Protein AF-A0A382BEN0-F1 (afdb_monomer_lite)

Sequence (78 aa):
MEALTGELDTTPCENLVCVSLRFKVQIPKSWSKKKRLERENTFCDNSSDIDNYIKAILDALNGVYFKDDKQVVEVFAS

InterPro domains:
  IPR008822 Holliday junction resolvase RusA-like [PF05866] (10-77)
  IPR036614 Holliday junction resolvase RusA-like superfamily [G3DSA:3.30.1330.70] (1-78)
  IPR036614 Holliday junction resolvase RusA-like superfamily [SSF103084] (14-76)

Secondary structure (DSSP, 8-state):
---TTTT---PPB-S-EEEEE---PPPPTTS-HHHHHHTTTSPP--S--HHHHHHHHHHHHBTTTBS-GGGEEEEEE-

Radius of gyration: 16.48 Å; chains: 1; bounding box: 34×22×42 Å

pLDDT: mean 84.75, std 10.95, range [46.34, 96.75]

Foldseek 3Di:
DPPPCPPPPDDADAAADEEEEEDDDDDDPPDDPVVNVVCVPHDDPPPDDQVVVVVVVLVVCDVPHHVHSVSHPYYHYD

Structure (mmCIF, N/CA/C/O backbone):
data_AF-A0A382BEN0-F1
#
_entry.id   AF-A0A382BEN0-F1
#
loop_
_atom_site.group_PDB
_atom_site.id
_atom_site.type_symbol
_atom_site.label_atom_id
_atom_site.label_alt_id
_atom_site.label_comp_id
_atom_site.label_asym_id
_atom_site.label_entity_id
_atom_site.label_seq_id
_atom_site.pdbx_PDB_ins_code
_atom_site.Cartn_x
_atom_site.Cartn_y
_atom_site.Cartn_z
_atom_site.occupancy
_atom_site.B_iso_or_equiv
_atom_site.auth_seq_id
_atom_site.auth_comp_id
_atom_site.auth_asym_id
_atom_site.auth_atom_id
_atom_site.pdbx_PDB_model_num
ATOM 1 N N . MET A 1 1 ? 17.387 -3.059 18.347 1.00 46.34 1 MET A N 1
ATOM 2 C CA . MET A 1 1 ? 16.617 -2.328 17.324 1.00 46.34 1 MET A CA 1
ATOM 3 C C . MET A 1 1 ? 15.591 -1.521 18.080 1.00 46.34 1 MET A C 1
ATOM 5 O O . MET A 1 1 ? 14.732 -2.131 18.701 1.00 46.34 1 MET A O 1
ATOM 9 N N . GLU A 1 2 ? 15.728 -0.197 18.118 1.00 48.25 2 GLU A N 1
ATOM 10 C CA . GLU A 1 2 ? 14.581 0.646 18.466 1.00 48.25 2 GLU A CA 1
ATOM 11 C C . GLU A 1 2 ? 13.477 0.362 17.448 1.00 48.25 2 GLU A C 1
ATOM 13 O O . GLU A 1 2 ? 13.753 0.218 16.252 1.00 48.25 2 GLU A O 1
ATOM 18 N N . ALA A 1 3 ? 12.249 0.174 17.924 1.00 60.94 3 ALA A N 1
ATOM 19 C CA . ALA A 1 3 ? 11.117 0.013 17.031 1.00 60.94 3 ALA A CA 1
ATOM 20 C C . ALA A 1 3 ? 10.973 1.310 16.222 1.00 60.94 3 ALA A C 1
ATOM 22 O O . ALA A 1 3 ? 10.924 2.389 16.805 1.00 60.94 3 ALA A O 1
ATOM 23 N N . LEU A 1 4 ? 10.879 1.206 14.891 1.00 63.81 4 LEU A N 1
ATOM 24 C CA . LEU A 1 4 ? 10.647 2.336 13.971 1.00 63.81 4 LEU A CA 1
ATOM 25 C C . LEU A 1 4 ? 9.386 3.156 14.313 1.00 63.81 4 LEU A C 1
ATOM 27 O O . LEU A 1 4 ? 9.181 4.237 13.776 1.00 63.81 4 LEU A O 1
ATOM 31 N N . THR A 1 5 ? 8.544 2.635 15.201 1.00 60.84 5 THR A N 1
ATOM 32 C CA . THR A 1 5 ? 7.323 3.256 15.707 1.00 60.84 5 THR A CA 1
ATOM 33 C C . THR A 1 5 ? 7.528 4.073 16.985 1.00 60.84 5 THR A C 1
ATOM 35 O O . THR A 1 5 ? 6.590 4.720 17.430 1.00 60.84 5 THR A O 1
ATOM 38 N N . GLY A 1 6 ? 8.722 4.066 17.588 1.00 61.50 6 GLY A N 1
ATOM 39 C CA . GLY A 1 6 ? 8.992 4.721 18.875 1.00 61.50 6 GLY A CA 1
ATOM 40 C C . GLY A 1 6 ? 8.887 6.250 18.856 1.00 61.50 6 GLY A C 1
ATOM 41 O O . GLY A 1 6 ? 8.676 6.852 19.903 1.00 61.50 6 GLY A O 1
ATOM 42 N N . GLU A 1 7 ? 8.993 6.868 17.678 1.00 69.69 7 GLU A N 1
ATOM 43 C CA . GLU A 1 7 ? 8.844 8.319 17.479 1.00 69.69 7 GLU A CA 1
ATOM 44 C C . GLU A 1 7 ? 7.449 8.718 16.962 1.00 69.69 7 GLU A C 1
ATOM 46 O O . GLU A 1 7 ? 7.156 9.904 16.809 1.00 69.69 7 GLU A O 1
ATOM 51 N N . LEU A 1 8 ? 6.581 7.744 16.663 1.00 68.06 8 LEU A N 1
ATOM 52 C CA . LEU A 1 8 ? 5.242 8.001 16.139 1.00 68.06 8 LEU A CA 1
ATOM 53 C C . LEU A 1 8 ? 4.279 8.296 17.295 1.00 68.06 8 LEU A C 1
ATOM 55 O O . LEU A 1 8 ? 3.828 7.387 17.988 1.00 68.06 8 LEU A O 1
ATOM 59 N N . ASP A 1 9 ? 3.924 9.569 17.476 1.00 70.38 9 ASP A N 1
ATOM 60 C CA . ASP A 1 9 ? 2.811 9.973 18.344 1.00 70.38 9 ASP A CA 1
ATOM 61 C C . ASP A 1 9 ? 1.478 9.731 17.617 1.00 70.38 9 ASP A C 1
ATOM 63 O O . ASP A 1 9 ? 0.885 10.628 17.014 1.00 70.38 9 ASP A O 1
ATOM 67 N N . THR A 1 10 ? 1.054 8.466 17.569 1.00 72.62 10 THR A N 1
ATOM 68 C CA . THR A 1 10 ? -0.173 8.053 16.879 1.00 72.62 10 THR A CA 1
ATOM 69 C C . THR A 1 10 ? -1.142 7.399 17.848 1.00 72.62 10 THR A C 1
ATOM 71 O O . THR A 1 10 ? -0.809 6.419 18.510 1.00 72.62 10 THR A O 1
ATOM 74 N N . THR A 1 11 ? -2.380 7.893 17.879 1.00 83.56 11 THR A N 1
ATOM 75 C CA . THR A 1 11 ? -3.498 7.182 18.510 1.00 83.56 11 THR A CA 1
ATOM 76 C C . THR A 1 11 ? -4.191 6.318 17.451 1.00 83.56 11 THR A C 1
ATOM 78 O O . THR A 1 11 ? -4.693 6.884 16.475 1.00 83.56 11 THR A O 1
ATOM 81 N N . PRO A 1 12 ? -4.246 4.980 17.608 1.00 88.12 12 PRO A N 1
ATOM 82 C CA . PRO A 1 12 ? -4.903 4.116 16.634 1.00 88.12 12 PRO A CA 1
ATOM 83 C C . PRO A 1 12 ? -6.398 4.429 16.496 1.00 88.12 12 PRO A C 1
ATOM 85 O O . PRO A 1 12 ? -7.113 4.596 17.486 1.00 88.12 12 PRO A O 1
ATOM 88 N N . CYS A 1 13 ? -6.881 4.464 15.257 1.00 88.06 13 CYS A N 1
ATOM 89 C CA . CYS A 1 13 ? -8.284 4.642 14.913 1.00 88.06 13 CYS A CA 1
ATOM 90 C C . CYS A 1 13 ? -9.136 3.478 15.445 1.00 88.06 13 CYS A C 1
ATOM 92 O O . CYS A 1 13 ? -8.742 2.314 15.351 1.00 88.06 13 CYS A O 1
ATOM 94 N N . GLU A 1 14 ? -10.333 3.784 15.955 1.00 92.12 14 GLU A N 1
ATOM 95 C CA . GLU A 1 14 ? -11.311 2.796 16.450 1.00 92.12 14 GLU A CA 1
ATOM 96 C C . GLU A 1 14 ? -12.444 2.501 15.456 1.00 92.12 14 GLU A C 1
ATOM 98 O O . GLU A 1 14 ? -13.178 1.528 15.617 1.00 92.12 14 GLU A O 1
ATOM 103 N N . ASN A 1 15 ? -12.589 3.328 14.420 1.00 94.25 15 ASN A N 1
ATOM 104 C CA . ASN A 1 15 ? -13.643 3.184 13.421 1.00 94.25 15 ASN A CA 1
ATOM 105 C C . ASN A 1 15 ? -13.260 2.170 12.338 1.00 94.25 15 ASN A C 1
ATOM 107 O O . ASN A 1 15 ? -12.095 1.799 12.187 1.00 94.25 15 ASN A O 1
ATOM 111 N N . LEU A 1 16 ? -14.253 1.750 11.554 1.00 96.31 16 LEU A N 1
ATOM 112 C CA . LEU A 1 16 ? -14.014 0.998 10.325 1.00 96.31 16 LEU A CA 1
ATOM 113 C C . LEU A 1 16 ? -13.299 1.889 9.304 1.00 96.31 16 LEU A C 1
ATOM 115 O O . LEU A 1 16 ? -13.584 3.085 9.206 1.00 96.31 16 LEU A O 1
ATOM 119 N N . VAL A 1 17 ? -12.380 1.299 8.545 1.00 94.88 17 VAL A N 1
ATOM 120 C CA . VAL A 1 17 ? -11.530 2.011 7.592 1.00 94.88 17 VAL A CA 1
ATOM 121 C C . VAL A 1 17 ? -11.588 1.374 6.208 1.00 94.88 17 VAL A C 1
ATOM 123 O O . VAL A 1 17 ? -11.698 0.157 6.050 1.00 94.88 17 VAL A O 1
ATOM 126 N N . CYS A 1 18 ? -11.483 2.233 5.200 1.00 95.19 18 CYS A N 1
ATOM 127 C CA . CYS A 1 18 ? -11.229 1.860 3.817 1.00 95.19 18 CYS A CA 1
ATOM 128 C C . CYS A 1 18 ? -9.776 2.217 3.490 1.00 95.19 18 CYS A C 1
ATOM 130 O O . CYS A 1 18 ? -9.305 3.299 3.854 1.00 95.19 18 CYS A O 1
ATOM 132 N N . VAL A 1 19 ? -9.057 1.308 2.832 1.00 94.69 19 VAL A N 1
ATOM 133 C CA . VAL A 1 19 ? -7.628 1.465 2.547 1.00 94.69 19 VAL A CA 1
ATOM 134 C C . VAL A 1 19 ? -7.410 1.541 1.039 1.00 94.69 19 VAL A C 1
ATOM 136 O O . VAL A 1 19 ? -7.787 0.641 0.297 1.00 94.69 19 VAL A O 1
ATOM 139 N N . SER A 1 20 ? -6.756 2.607 0.578 1.00 96.00 20 SER A N 1
ATOM 140 C CA . SER A 1 20 ? -6.339 2.758 -0.819 1.00 96.00 20 SER A CA 1
ATOM 141 C C . SER A 1 20 ? -4.818 2.693 -0.918 1.00 96.00 20 SER A C 1
ATOM 143 O O . SER A 1 20 ? -4.124 3.599 -0.456 1.00 96.00 20 SER A O 1
ATOM 145 N N . LEU A 1 21 ? -4.296 1.649 -1.559 1.00 94.25 21 LEU A N 1
ATOM 146 C CA . LEU A 1 21 ? -2.870 1.394 -1.737 1.00 94.25 21 LEU A CA 1
ATOM 147 C C . LEU A 1 21 ? -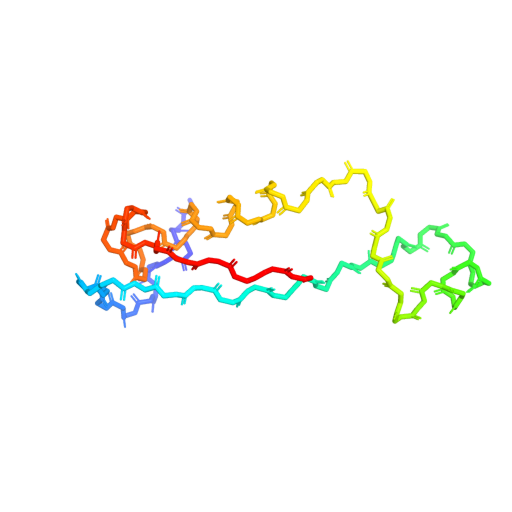2.466 1.585 -3.198 1.00 94.25 21 LEU A C 1
ATOM 149 O O . LEU A 1 21 ? -3.115 1.092 -4.118 1.00 94.25 21 LEU A O 1
ATOM 153 N N . ARG A 1 22 ? -1.355 2.293 -3.410 1.00 91.38 22 ARG A N 1
ATOM 154 C CA . ARG A 1 22 ? -0.725 2.416 -4.725 1.00 91.38 22 ARG A CA 1
ATOM 155 C C . ARG A 1 22 ? 0.732 2.002 -4.642 1.00 91.38 22 ARG A C 1
ATOM 157 O O . ARG A 1 22 ? 1.531 2.681 -3.995 1.00 91.38 22 ARG A O 1
ATOM 164 N N . PHE A 1 23 ? 1.086 0.934 -5.339 1.00 88.06 23 PHE A N 1
ATOM 165 C CA . PHE A 1 23 ? 2.425 0.370 -5.308 1.00 88.06 23 PHE A CA 1
ATOM 166 C C . PHE A 1 23 ? 3.256 0.894 -6.476 1.00 88.06 23 PHE A C 1
ATOM 168 O O . PHE A 1 23 ? 2.970 0.663 -7.647 1.00 88.06 23 PHE A O 1
ATOM 175 N N . LYS A 1 24 ? 4.334 1.614 -6.157 1.00 87.00 24 LYS A N 1
ATOM 176 C CA . LYS A 1 24 ? 5.338 2.036 -7.141 1.00 87.00 24 LYS A CA 1
ATOM 177 C C . LYS A 1 24 ? 6.571 1.157 -7.002 1.00 87.00 24 LYS A C 1
ATOM 179 O O . LYS A 1 24 ? 7.466 1.453 -6.214 1.00 87.00 24 LYS A O 1
ATOM 184 N N . VAL A 1 25 ? 6.608 0.068 -7.761 1.00 85.00 25 VAL A N 1
ATOM 185 C CA . VAL A 1 25 ? 7.741 -0.862 -7.747 1.00 85.00 25 VAL A CA 1
ATOM 186 C C . VAL A 1 25 ? 8.873 -0.318 -8.615 1.00 85.00 25 VAL A C 1
ATOM 188 O O . VAL A 1 25 ? 8.671 0.097 -9.757 1.00 85.00 25 VAL A O 1
ATOM 191 N N . GLN A 1 26 ? 10.091 -0.318 -8.075 1.00 83.19 26 GLN A N 1
ATOM 192 C CA . GLN A 1 26 ? 11.267 0.118 -8.817 1.00 83.19 26 GLN A CA 1
ATOM 193 C C . GLN A 1 26 ? 11.648 -0.911 -9.890 1.00 83.19 26 GLN A C 1
ATOM 195 O O . GLN A 1 26 ? 11.851 -2.087 -9.593 1.00 83.19 26 GLN A O 1
ATOM 200 N N . ILE A 1 27 ? 11.838 -0.448 -11.130 1.00 83.94 27 ILE A N 1
ATOM 201 C CA . ILE A 1 27 ? 12.357 -1.294 -12.210 1.00 83.94 27 ILE A CA 1
ATOM 202 C C . ILE A 1 27 ? 13.801 -1.710 -11.872 1.00 83.94 27 ILE A C 1
ATOM 204 O O . ILE A 1 27 ? 14.621 -0.837 -11.550 1.00 83.94 27 ILE A O 1
ATOM 208 N N . PRO A 1 28 ? 14.155 -3.005 -11.974 1.00 84.31 28 PRO A N 1
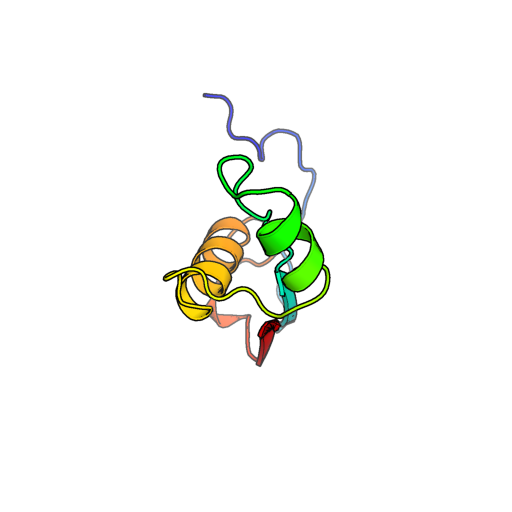ATOM 209 C CA . PRO A 1 28 ? 15.494 -3.478 -11.655 1.00 84.31 28 PRO A CA 1
ATOM 210 C C . PRO A 1 28 ? 16.585 -2.708 -12.408 1.00 84.31 28 PRO A C 1
ATOM 212 O O . PRO A 1 28 ? 16.583 -2.608 -13.637 1.00 84.31 28 PRO A O 1
ATOM 215 N N . LYS A 1 29 ? 17.575 -2.196 -11.666 1.00 83.44 29 LYS A N 1
ATOM 216 C CA . LYS A 1 29 ? 18.704 -1.443 -12.243 1.00 83.44 29 LYS A CA 1
ATOM 217 C C . LYS A 1 29 ? 19.586 -2.298 -13.159 1.00 83.44 29 LYS A C 1
ATOM 219 O O . LYS A 1 29 ? 20.269 -1.748 -14.017 1.00 83.44 29 LYS A O 1
ATOM 224 N N . SER A 1 30 ? 19.558 -3.621 -12.981 1.00 86.25 30 SER A N 1
ATOM 225 C CA . SER A 1 30 ? 20.276 -4.600 -13.804 1.00 86.25 30 SER A CA 1
ATOM 226 C C . SER A 1 30 ? 19.705 -4.747 -15.218 1.00 86.25 30 SER A C 1
ATOM 228 O O . SER A 1 30 ? 20.371 -5.303 -16.089 1.00 86.25 30 SER A O 1
ATOM 230 N N . TRP A 1 31 ? 18.488 -4.259 -15.480 1.00 85.94 31 TRP A N 1
ATOM 231 C CA . TRP A 1 31 ? 17.895 -4.320 -16.811 1.00 85.94 31 TRP A CA 1
ATOM 232 C C . TRP A 1 31 ? 18.521 -3.287 -17.749 1.00 85.94 31 TRP A C 1
ATOM 234 O O . TRP A 1 31 ? 18.848 -2.162 -17.364 1.00 85.94 31 TRP A O 1
ATOM 244 N N . SER A 1 32 ? 18.633 -3.656 -19.028 1.00 87.81 32 SER A N 1
ATOM 245 C CA . SER A 1 32 ? 19.083 -2.741 -20.081 1.00 87.81 32 SER A CA 1
ATOM 246 C C . SER A 1 32 ? 18.239 -1.459 -20.106 1.00 87.81 32 SER A C 1
ATOM 248 O O . SER A 1 32 ? 17.030 -1.509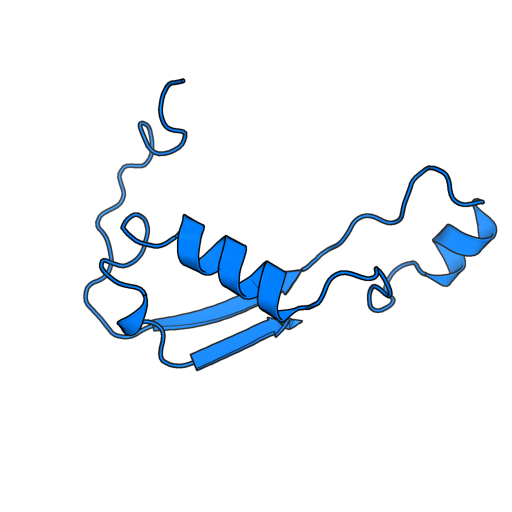 -19.863 1.00 87.81 32 SER A O 1
ATOM 250 N N . LYS A 1 33 ? 18.844 -0.327 -20.486 1.00 86.00 33 LYS A N 1
ATOM 251 C CA . LYS A 1 33 ? 18.149 0.971 -20.596 1.00 86.00 33 LYS A CA 1
ATOM 252 C C . LYS A 1 33 ? 16.883 0.896 -21.461 1.00 86.00 33 LYS A C 1
ATOM 254 O O . LYS A 1 33 ? 15.871 1.467 -21.079 1.00 86.00 33 LYS A O 1
ATOM 259 N N . LYS A 1 34 ? 16.931 0.147 -22.570 1.00 87.81 34 LYS A N 1
ATOM 260 C CA . LYS A 1 34 ? 15.791 -0.059 -23.478 1.00 87.81 34 LYS A CA 1
ATOM 261 C C . LYS A 1 34 ? 14.597 -0.700 -22.758 1.00 87.81 34 LYS A C 1
ATOM 263 O O . LYS A 1 34 ? 13.533 -0.101 -22.710 1.00 87.81 34 LYS A O 1
ATOM 268 N N . LYS A 1 35 ? 14.811 -1.851 -22.107 1.00 83.69 35 LYS A N 1
ATOM 269 C CA . LYS A 1 35 ? 13.766 -2.543 -21.328 1.00 83.69 35 LYS A CA 1
ATOM 270 C C . LYS A 1 35 ? 13.197 -1.689 -20.196 1.00 83.69 35 LYS A C 1
ATOM 272 O O . LYS A 1 35 ? 12.018 -1.788 -19.893 1.00 83.69 35 LYS A O 1
ATOM 277 N N . ARG A 1 36 ? 14.033 -0.870 -19.552 1.00 84.94 36 ARG A N 1
ATOM 278 C CA . ARG A 1 36 ? 13.577 0.041 -18.495 1.00 84.94 36 ARG A CA 1
ATOM 279 C C . ARG A 1 36 ? 12.636 1.115 -19.036 1.00 84.94 36 ARG A C 1
ATOM 281 O O . ARG A 1 36 ? 11.606 1.347 -18.424 1.00 84.94 36 ARG A O 1
ATOM 288 N N . LEU A 1 37 ? 12.979 1.724 -20.171 1.00 83.94 37 LEU A N 1
ATOM 289 C CA . LEU A 1 37 ? 12.170 2.768 -20.804 1.00 83.94 37 LEU A CA 1
ATOM 290 C C . LEU A 1 37 ? 10.827 2.218 -21.311 1.00 83.94 37 LEU A C 1
ATOM 292 O O . LEU A 1 37 ? 9.795 2.845 -21.125 1.00 83.94 37 LEU A O 1
ATOM 296 N N . GLU A 1 38 ? 10.830 1.015 -21.892 1.00 84.56 38 GLU A N 1
ATOM 297 C CA . GLU A 1 38 ? 9.613 0.329 -22.363 1.00 84.56 38 GLU A CA 1
ATOM 298 C C . GLU A 1 38 ? 8.635 -0.024 -21.231 1.00 84.56 38 GLU A C 1
ATOM 300 O O . GLU A 1 38 ? 7.451 -0.228 -21.484 1.00 84.56 38 GLU A O 1
ATOM 305 N N . ARG A 1 39 ? 9.127 -0.127 -19.992 1.00 81.94 39 ARG A N 1
ATOM 306 C CA . ARG A 1 39 ? 8.331 -0.496 -18.813 1.00 81.94 39 ARG A CA 1
ATOM 307 C C . ARG A 1 39 ? 8.061 0.670 -17.871 1.00 81.94 39 ARG A C 1
ATOM 309 O O . ARG A 1 39 ? 7.371 0.508 -16.863 1.00 81.94 39 ARG A O 1
ATOM 316 N N . GLU A 1 40 ? 8.577 1.847 -18.191 1.00 78.94 40 GLU A N 1
ATOM 317 C CA . GLU A 1 40 ? 8.328 3.059 -17.428 1.00 78.94 40 GLU A CA 1
ATOM 318 C C . GLU A 1 40 ? 6.838 3.427 -17.518 1.00 78.94 40 GLU A C 1
ATOM 320 O O . GLU A 1 40 ? 6.257 3.444 -18.599 1.00 78.94 40 GLU A O 1
ATOM 325 N N . ASN A 1 41 ? 6.203 3.678 -16.369 1.00 77.81 41 ASN A N 1
ATOM 326 C CA . ASN A 1 41 ? 4.755 3.915 -16.239 1.00 77.81 41 ASN A CA 1
ATOM 327 C C . ASN A 1 41 ? 3.839 2.750 -16.668 1.00 77.81 41 ASN A C 1
ATOM 329 O O . ASN A 1 41 ? 2.645 2.959 -16.874 1.00 77.81 41 ASN A O 1
ATOM 333 N N . THR A 1 42 ? 4.366 1.528 -16.772 1.00 79.44 42 THR A N 1
ATOM 334 C CA . THR A 1 42 ? 3.551 0.317 -16.978 1.00 79.44 42 THR A CA 1
ATOM 335 C C . THR A 1 42 ? 3.316 -0.420 -15.659 1.00 79.44 42 THR A C 1
ATOM 337 O O . THR A 1 42 ? 4.040 -0.196 -14.686 1.00 79.44 42 THR A O 1
ATOM 340 N N . PHE A 1 43 ? 2.305 -1.295 -15.616 1.00 77.19 43 PHE A N 1
ATOM 341 C CA . PHE A 1 43 ? 2.109 -2.185 -14.472 1.00 77.19 43 PHE A CA 1
ATOM 342 C C . PHE A 1 43 ? 3.333 -3.078 -14.277 1.00 77.19 43 PHE A C 1
ATOM 344 O O . PHE A 1 43 ? 3.942 -3.545 -15.245 1.00 77.19 43 PHE A O 1
ATOM 351 N N . CYS A 1 44 ? 3.698 -3.295 -13.015 1.00 72.88 44 CYS A N 1
ATOM 352 C CA . CYS A 1 44 ? 4.812 -4.170 -12.696 1.00 72.88 44 CYS A CA 1
ATOM 353 C C . CYS A 1 44 ? 4.433 -5.615 -13.034 1.00 72.88 44 CYS A C 1
ATOM 355 O O . CYS A 1 44 ? 3.355 -6.074 -12.675 1.00 72.88 44 CYS A O 1
ATOM 357 N N . ASP A 1 45 ? 5.326 -6.319 -13.722 1.00 72.50 45 ASP A N 1
ATOM 358 C CA . ASP A 1 45 ? 5.230 -7.755 -13.986 1.00 72.50 45 ASP A CA 1
ATOM 359 C C . ASP A 1 45 ? 6.240 -8.538 -13.143 1.00 72.50 45 ASP A C 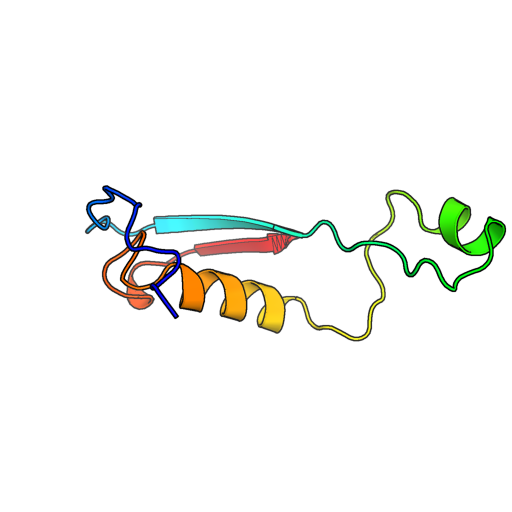1
ATOM 361 O O . ASP A 1 45 ? 6.707 -9.611 -13.535 1.00 72.50 45 ASP A O 1
ATOM 365 N N . ASN A 1 46 ? 6.619 -7.986 -11.988 1.00 70.69 46 ASN A N 1
ATOM 366 C CA . ASN A 1 46 ? 7.400 -8.750 -11.038 1.00 70.69 46 ASN A CA 1
ATOM 367 C C . ASN A 1 46 ? 6.575 -9.960 -10.580 1.00 70.69 46 ASN A C 1
ATOM 369 O O . ASN A 1 46 ? 5.355 -9.902 -10.482 1.00 70.69 46 ASN A O 1
ATOM 373 N N . SER A 1 47 ? 7.237 -11.077 -10.288 1.00 72.00 47 SER A N 1
ATOM 374 C CA . SER A 1 47 ? 6.578 -12.298 -9.800 1.00 72.00 47 SER A CA 1
ATOM 375 C C . SER A 1 47 ? 5.984 -12.153 -8.387 1.00 72.00 47 SER A C 1
ATOM 377 O O . SER A 1 47 ? 5.829 -13.152 -7.698 1.00 72.00 47 SER A O 1
ATOM 379 N N . SER A 1 48 ? 5.751 -10.925 -7.918 1.00 76.25 48 SER A N 1
ATOM 380 C CA . SER A 1 48 ? 5.185 -10.640 -6.607 1.00 76.25 48 SER A CA 1
ATOM 381 C C . SER A 1 48 ? 3.709 -10.337 -6.770 1.00 76.25 48 SER A C 1
ATOM 383 O O . SER A 1 48 ? 3.334 -9.370 -7.430 1.00 76.25 48 SER A O 1
ATOM 385 N N . ASP A 1 49 ? 2.887 -11.140 -6.118 1.00 85.81 49 ASP A N 1
ATOM 386 C CA . ASP A 1 49 ? 1.446 -10.956 -6.113 1.00 85.81 49 ASP A CA 1
ATOM 387 C C . ASP A 1 49 ? 1.045 -9.692 -5.329 1.00 85.81 49 ASP A C 1
ATOM 389 O O . ASP A 1 49 ? 1.685 -9.304 -4.344 1.00 85.81 49 ASP A O 1
ATOM 393 N N . ILE A 1 50 ? -0.017 -9.019 -5.785 1.00 89.38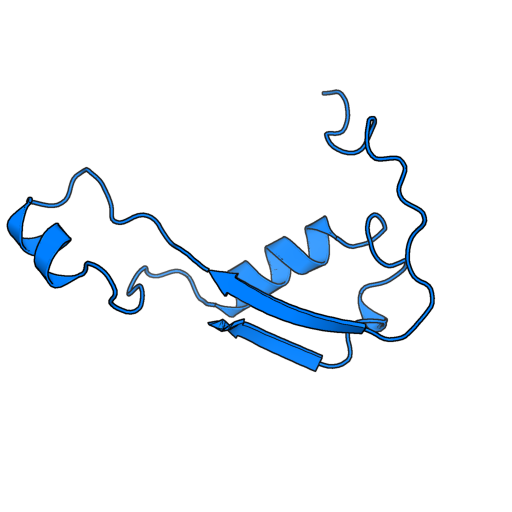 50 ILE A N 1
ATOM 394 C CA . ILE A 1 50 ? -0.517 -7.782 -5.164 1.00 89.38 50 ILE A CA 1
ATOM 395 C C . ILE A 1 50 ? -1.052 -8.015 -3.742 1.00 89.38 50 ILE A C 1
ATOM 397 O O . ILE A 1 50 ? -0.957 -7.127 -2.896 1.00 89.38 50 ILE A O 1
ATOM 401 N N . ASP A 1 51 ? -1.561 -9.212 -3.450 1.00 90.75 51 ASP A N 1
ATOM 402 C CA . ASP A 1 51 ? -2.063 -9.598 -2.128 1.00 90.75 51 ASP A CA 1
ATOM 403 C C . ASP A 1 51 ? -0.959 -9.606 -1.059 1.00 90.75 51 ASP A C 1
ATOM 405 O O . ASP A 1 51 ? -1.182 -9.134 0.056 1.00 90.75 51 ASP A O 1
ATOM 409 N N . ASN A 1 52 ? 0.256 -10.028 -1.413 1.00 91.88 52 ASN A N 1
ATOM 410 C CA . ASN A 1 52 ? 1.419 -10.012 -0.534 1.00 91.88 52 ASN A CA 1
ATOM 411 C C . ASN A 1 52 ? 1.800 -8.580 -0.154 1.00 91.88 52 ASN A C 1
ATOM 413 O O . ASN A 1 52 ? 2.126 -8.309 1.003 1.00 91.88 52 ASN A O 1
ATOM 417 N N . TYR A 1 53 ? 1.721 -7.647 -1.106 1.00 91.44 53 TYR A N 1
ATOM 418 C CA . TYR A 1 53 ? 1.962 -6.235 -0.828 1.00 91.44 53 TYR A CA 1
ATOM 419 C C . TYR A 1 53 ? 0.890 -5.634 0.076 1.00 91.44 53 TYR A C 1
ATOM 421 O O . TYR A 1 53 ? 1.225 -4.936 1.032 1.00 91.44 53 TYR A O 1
ATOM 429 N N . ILE A 1 54 ? -0.385 -5.917 -0.203 1.00 94.19 54 ILE A N 1
ATOM 430 C CA . ILE A 1 54 ? -1.499 -5.473 0.641 1.00 94.19 54 ILE A CA 1
ATOM 431 C C . ILE A 1 54 ? -1.286 -5.983 2.067 1.00 94.19 54 ILE A C 1
ATOM 433 O O . ILE A 1 54 ? -1.271 -5.186 3.002 1.00 94.19 54 ILE A O 1
ATOM 437 N N . LYS A 1 55 ? -1.039 -7.287 2.226 1.00 92.44 55 LYS A N 1
ATOM 438 C CA . LYS A 1 55 ? -0.831 -7.920 3.528 1.00 92.44 55 LYS A CA 1
ATOM 439 C C . LYS A 1 55 ? 0.330 -7.297 4.297 1.00 92.44 55 LYS A C 1
ATOM 441 O O . LYS A 1 55 ? 0.148 -6.910 5.443 1.00 92.44 55 LYS A O 1
ATOM 446 N N . ALA A 1 56 ? 1.483 -7.112 3.652 1.00 93.00 56 ALA A N 1
ATOM 447 C CA . ALA A 1 56 ? 2.648 -6.506 4.293 1.00 93.00 56 ALA A CA 1
ATOM 448 C C . ALA A 1 56 ? 2.363 -5.092 4.830 1.00 93.00 56 ALA A C 1
ATOM 450 O O . ALA A 1 56 ? 2.845 -4.735 5.904 1.00 93.00 56 ALA A O 1
ATOM 451 N N . ILE A 1 57 ? 1.577 -4.287 4.104 1.00 93.25 57 ILE A N 1
ATOM 452 C CA . ILE A 1 57 ? 1.194 -2.946 4.560 1.00 93.25 57 ILE A CA 1
ATOM 453 C C . ILE A 1 57 ? 0.167 -3.012 5.693 1.00 93.25 57 ILE A C 1
ATOM 455 O O . ILE A 1 57 ? 0.327 -2.300 6.681 1.00 93.25 57 ILE A O 1
ATOM 459 N N . LEU A 1 58 ? -0.866 -3.851 5.583 1.00 93.94 58 LEU A N 1
ATOM 460 C CA . LEU A 1 58 ? -1.882 -3.973 6.632 1.00 93.94 58 LEU A CA 1
ATOM 461 C C . LEU A 1 58 ? -1.281 -4.490 7.945 1.00 93.94 58 LEU A C 1
ATOM 463 O O . LEU A 1 58 ? -1.554 -3.916 8.998 1.00 93.94 58 LEU A O 1
ATOM 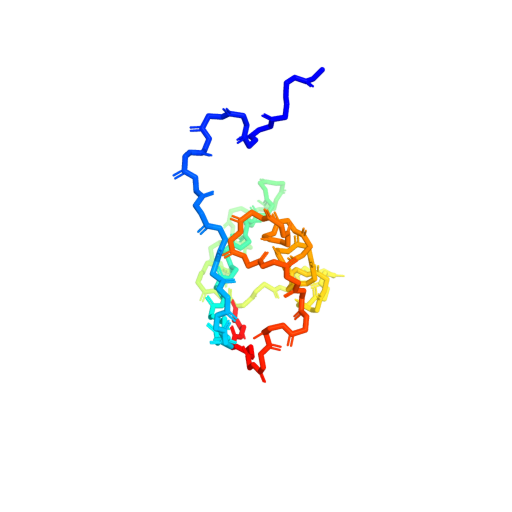467 N N . ASP A 1 59 ? -0.398 -5.487 7.872 1.00 92.62 59 ASP A N 1
ATOM 468 C CA . ASP A 1 59 ? 0.319 -6.027 9.029 1.00 92.62 59 ASP A CA 1
ATOM 469 C C . ASP A 1 59 ? 1.197 -4.953 9.691 1.00 92.62 59 ASP A C 1
ATOM 471 O O . ASP A 1 59 ? 1.247 -4.859 10.915 1.00 92.62 59 ASP A O 1
ATOM 475 N N . ALA A 1 60 ? 1.856 -4.101 8.896 1.00 91.12 60 ALA A N 1
ATOM 476 C CA . ALA A 1 60 ? 2.685 -3.010 9.410 1.00 91.12 60 ALA A CA 1
ATOM 477 C C . ALA A 1 60 ? 1.873 -1.872 10.057 1.00 91.12 60 ALA A C 1
ATOM 479 O O . ALA A 1 60 ? 2.392 -1.165 10.920 1.00 91.12 60 ALA A O 1
ATOM 480 N N . LEU A 1 61 ? 0.622 -1.669 9.631 1.00 90.62 61 LEU A N 1
ATOM 481 C CA . LEU A 1 61 ? -0.274 -0.640 10.170 1.00 90.62 61 LEU A CA 1
ATOM 482 C C . LEU A 1 61 ? -1.094 -1.124 11.371 1.00 90.62 61 LEU A C 1
ATOM 484 O O . LEU A 1 61 ? -1.636 -0.295 12.109 1.00 90.62 61 LEU A O 1
ATOM 488 N N . ASN A 1 62 ? -1.182 -2.436 11.587 1.00 91.50 62 ASN A N 1
ATOM 489 C CA . ASN A 1 62 ? -1.915 -3.015 12.701 1.00 91.50 62 ASN A CA 1
ATOM 490 C C . ASN A 1 62 ? -1.282 -2.631 14.047 1.00 91.50 62 ASN A C 1
ATOM 492 O O . ASN A 1 62 ? -0.080 -2.775 14.258 1.00 91.50 62 ASN A O 1
ATOM 496 N N . GLY A 1 63 ? -2.090 -2.099 14.960 1.00 87.56 63 GLY A N 1
ATOM 497 C CA . GLY A 1 63 ? -1.647 -1.540 16.237 1.00 87.56 63 GLY A CA 1
ATOM 498 C C . GLY A 1 63 ? -0.963 -0.170 16.137 1.00 87.56 63 GLY A C 1
ATOM 499 O O . GLY A 1 63 ? -0.739 0.456 17.171 1.00 87.56 63 GLY A O 1
ATOM 500 N N . VAL A 1 64 ? -0.664 0.318 14.925 1.00 88.75 64 VAL A N 1
ATOM 501 C CA . VAL A 1 64 ? -0.059 1.640 14.682 1.00 88.75 64 VAL A CA 1
ATOM 502 C C . VAL A 1 64 ? -1.126 2.647 14.256 1.00 88.75 64 VAL A C 1
ATOM 504 O O . VAL A 1 64 ? -1.285 3.691 14.882 1.00 88.75 64 VAL A O 1
ATOM 507 N N . TYR A 1 65 ? -1.890 2.331 13.208 1.00 88.31 65 TYR A N 1
ATOM 508 C CA . TYR A 1 65 ? -2.909 3.226 12.652 1.00 88.31 65 TYR A CA 1
ATOM 509 C C . TYR A 1 65 ? -4.337 2.804 13.006 1.00 88.31 65 TYR A C 1
ATOM 511 O O . TYR A 1 65 ? -5.192 3.656 13.225 1.00 88.31 65 TYR A O 1
ATOM 519 N N . PHE A 1 66 ? -4.604 1.504 13.093 1.00 91.19 66 PHE A N 1
ATOM 520 C CA . PHE A 1 66 ? -5.860 0.928 13.585 1.00 91.19 66 PHE A CA 1
ATOM 521 C C . PHE A 1 66 ? -5.544 -0.108 14.663 1.00 91.19 66 PHE A C 1
ATOM 523 O O . PHE A 1 66 ? -4.431 -0.625 14.715 1.00 91.19 66 PHE A O 1
ATOM 530 N N . LYS A 1 67 ? -6.494 -0.389 15.558 1.00 91.62 67 LYS A N 1
ATOM 531 C CA . LYS A 1 67 ? -6.278 -1.336 16.663 1.00 91.62 67 LYS A CA 1
ATOM 532 C C . LYS A 1 67 ? -6.193 -2.786 16.194 1.00 91.62 67 LYS A C 1
ATOM 534 O O . LYS A 1 67 ? -5.547 -3.587 16.860 1.00 91.62 67 LYS A O 1
ATOM 539 N N . ASP A 1 68 ? -6.907 -3.116 15.124 1.00 90.00 68 ASP A N 1
ATOM 540 C CA . ASP A 1 68 ? -7.109 -4.486 14.663 1.00 90.00 68 ASP A CA 1
ATOM 541 C C . ASP A 1 68 ? -7.351 -4.497 13.142 1.00 90.00 68 ASP A C 1
ATOM 543 O O . ASP A 1 68 ? -8.008 -3.597 12.608 1.00 90.00 68 ASP A O 1
ATOM 547 N N . ASP A 1 69 ? -6.836 -5.508 12.441 1.00 85.88 69 ASP A N 1
ATOM 548 C CA . ASP A 1 69 ? -6.965 -5.656 10.987 1.00 85.88 69 ASP A CA 1
ATOM 549 C C . ASP A 1 69 ? -8.423 -5.869 10.550 1.00 85.88 69 ASP A C 1
ATOM 551 O O . ASP A 1 69 ? -8.807 -5.443 9.459 1.00 85.88 69 ASP A O 1
ATOM 555 N N . LYS A 1 70 ? -9.285 -6.385 11.438 1.00 91.44 70 LYS A N 1
ATOM 556 C CA . LYS A 1 70 ? -10.737 -6.501 11.206 1.00 91.44 70 LYS A CA 1
ATOM 557 C C . LYS A 1 70 ? -11.444 -5.165 10.963 1.00 91.44 70 LYS A C 1
ATOM 559 O O . LYS A 1 70 ? -12.600 -5.155 10.543 1.00 91.44 70 LYS A O 1
ATOM 564 N N . GLN A 1 71 ? -10.803 -4.039 11.287 1.00 95.19 71 GLN A N 1
ATOM 565 C CA . GLN A 1 71 ? -11.352 -2.710 11.014 1.00 95.19 71 GLN A CA 1
ATOM 566 C C . GLN A 1 71 ? -11.282 -2.349 9.527 1.00 95.19 71 GLN A C 1
ATOM 568 O O . GLN A 1 71 ? -12.003 -1.450 9.094 1.00 95.19 71 GLN A O 1
ATOM 573 N N . VAL A 1 72 ? -10.439 -3.025 8.744 1.00 94.88 72 VAL A N 1
ATOM 574 C CA . VAL A 1 72 ? -10.315 -2.815 7.302 1.00 94.88 72 VAL A CA 1
ATOM 575 C C . VAL A 1 72 ? -11.447 -3.553 6.594 1.00 94.88 72 VAL A C 1
ATOM 577 O O . VAL A 1 72 ? -11.437 -4.776 6.487 1.00 94.88 72 VAL A O 1
ATOM 580 N N . VAL A 1 73 ? -12.435 -2.805 6.105 1.00 96.38 73 VAL A N 1
ATOM 581 C CA . VAL A 1 73 ? -13.638 -3.381 5.468 1.00 96.38 73 VAL A CA 1
ATOM 582 C C . VAL A 1 73 ? -13.609 -3.321 3.946 1.00 96.38 73 VAL A C 1
ATOM 584 O O . VAL A 1 73 ? -14.381 -4.012 3.287 1.00 96.38 73 VAL A O 1
ATOM 587 N N . GLU A 1 74 ? -12.721 -2.506 3.382 1.00 96.75 74 GLU A N 1
ATOM 588 C CA . GLU A 1 74 ? -12.577 -2.333 1.941 1.00 96.75 74 GLU A CA 1
ATOM 589 C C . GLU A 1 74 ? -11.130 -1.975 1.590 1.00 96.75 74 GLU A C 1
ATOM 591 O O . GLU A 1 74 ? -10.484 -1.192 2.296 1.00 96.75 74 GLU A O 1
ATOM 596 N N . VAL A 1 75 ? -10.625 -2.550 0.493 1.00 96.31 75 VAL A N 1
ATOM 597 C CA . VAL A 1 75 ? -9.275 -2.291 -0.016 1.00 96.31 75 VAL A CA 1
ATOM 598 C C . VAL A 1 75 ? -9.320 -2.014 -1.515 1.00 96.31 75 VAL A C 1
ATOM 600 O O . VAL A 1 75 ? -9.763 -2.851 -2.300 1.00 96.31 75 VAL A O 1
ATOM 603 N N . PHE A 1 76 ? -8.781 -0.866 -1.916 1.00 96.12 76 PHE A N 1
ATOM 604 C CA . PHE A 1 76 ? -8.447 -0.545 -3.301 1.00 96.12 76 PHE A CA 1
ATOM 605 C C . PHE A 1 76 ? -6.933 -0.648 -3.473 1.00 96.12 76 PHE A C 1
ATOM 607 O O . PHE A 1 76 ? -6.190 -0.015 -2.728 1.00 96.12 76 PHE A O 1
ATOM 614 N N . ALA A 1 77 ? -6.458 -1.427 -4.444 1.00 93.06 77 ALA A N 1
ATOM 615 C CA . ALA A 1 77 ? -5.028 -1.618 -4.669 1.00 93.06 77 ALA A CA 1
ATOM 616 C C . ALA A 1 77 ? -4.676 -1.564 -6.160 1.00 93.06 77 ALA A C 1
ATOM 618 O O . ALA A 1 77 ? -5.382 -2.144 -6.986 1.00 93.06 77 ALA A O 1
ATOM 619 N N . SER A 1 78 ? -3.586 -0.863 -6.488 1.00 88.50 78 SER A N 1
ATOM 620 C CA . SER A 1 78 ? -3.061 -0.709 -7.856 1.00 88.50 78 SER A CA 1
ATOM 621 C C . SER A 1 78 ? -1.544 -0.636 -7.905 1.00 88.50 78 SER A C 1
ATOM 623 O O . SER A 1 78 ? -0.988 0.017 -6.988 1.00 88.50 78 SER A O 1
#

Organism: NCBI:txid408172